Protein AF-A0A960KV94-F1 (afdb_monomer_lite)

Structure (mmCIF, N/CA/C/O backbone):
data_AF-A0A960KV94-F1
#
_entry.id   AF-A0A960KV94-F1
#
loop_
_atom_site.group_PDB
_atom_site.id
_atom_site.type_symbol
_atom_site.label_atom_id
_atom_site.label_alt_id
_atom_site.label_comp_id
_atom_site.label_asym_id
_atom_site.label_entity_id
_atom_site.label_seq_id
_atom_site.pdbx_PDB_ins_code
_atom_site.Cartn_x
_atom_site.Cartn_y
_atom_site.Cartn_z
_atom_site.occupancy
_atom_site.B_iso_or_equiv
_atom_site.auth_seq_id
_atom_site.auth_comp_id
_atom_site.auth_asym_id
_atom_site.auth_atom_id
_atom_site.pdbx_PDB_model_num
ATOM 1 N N . MET A 1 1 ? 15.532 8.048 -39.748 1.00 57.78 1 MET A N 1
ATOM 2 C CA . MET A 1 1 ? 15.609 8.277 -38.285 1.00 57.78 1 MET A CA 1
ATOM 3 C C . MET A 1 1 ? 14.369 9.045 -37.878 1.00 57.78 1 MET A C 1
ATOM 5 O O . MET A 1 1 ? 14.162 10.121 -38.428 1.00 57.78 1 MET A O 1
ATOM 9 N N . SER A 1 2 ? 13.550 8.493 -36.986 1.00 76.38 2 SER A N 1
ATOM 10 C CA . SER A 1 2 ? 12.414 9.210 -36.395 1.00 76.38 2 SER A CA 1
ATOM 11 C C . SER A 1 2 ? 12.902 10.485 -35.686 1.00 76.38 2 SER A C 1
ATOM 13 O O . SER A 1 2 ? 14.049 10.561 -35.227 1.00 76.38 2 SER A O 1
ATOM 15 N N . ASN A 1 3 ? 12.046 11.507 -35.610 1.00 88.44 3 ASN A N 1
ATOM 16 C CA . ASN A 1 3 ? 12.365 12.744 -34.888 1.00 88.44 3 ASN A CA 1
ATOM 17 C C . ASN A 1 3 ? 12.653 12.450 -33.398 1.00 88.44 3 ASN A C 1
ATOM 19 O O . ASN A 1 3 ? 13.620 12.953 -32.825 1.00 88.44 3 ASN A O 1
ATOM 23 N N . TRP A 1 4 ? 11.900 11.509 -32.823 1.00 89.25 4 TRP A N 1
ATOM 24 C CA . TRP A 1 4 ? 12.032 11.044 -31.442 1.00 89.25 4 TRP A CA 1
ATOM 25 C C . TRP A 1 4 ? 13.398 10.428 -31.129 1.00 89.25 4 TRP A C 1
ATOM 27 O O . TRP A 1 4 ? 13.994 10.775 -30.115 1.00 89.25 4 TRP A O 1
ATOM 37 N N . ALA A 1 5 ? 13.972 9.604 -32.013 1.00 89.31 5 ALA A N 1
ATOM 38 C CA . ALA A 1 5 ? 15.299 9.023 -31.788 1.00 89.31 5 ALA A CA 1
ATOM 39 C C . ALA A 1 5 ? 16.419 10.080 -31.730 1.00 89.31 5 ALA A C 1
ATOM 41 O O . ALA A 1 5 ? 17.389 9.925 -30.983 1.00 89.31 5 ALA A O 1
ATOM 42 N N . LYS A 1 6 ? 16.308 11.162 -32.516 1.00 91.19 6 LYS A N 1
ATOM 43 C CA . LYS A 1 6 ? 17.269 12.278 -32.472 1.00 91.19 6 LYS A CA 1
ATOM 44 C C . LYS A 1 6 ? 17.128 13.062 -31.168 1.00 91.19 6 LYS A C 1
ATOM 46 O O . LYS A 1 6 ? 18.133 13.312 -30.504 1.00 91.19 6 LYS A O 1
ATOM 51 N N . GLN A 1 7 ? 15.893 13.381 -30.781 1.00 93.38 7 GLN A N 1
ATOM 52 C CA . GLN A 1 7 ? 15.599 14.063 -29.519 1.00 93.38 7 GLN A CA 1
ATOM 53 C C . GLN A 1 7 ? 16.032 13.234 -28.301 1.00 93.38 7 GLN A C 1
ATOM 55 O O . GLN A 1 7 ? 16.640 13.777 -27.382 1.00 93.38 7 GLN A O 1
ATOM 60 N N . ALA A 1 8 ? 15.837 11.912 -28.329 1.00 93.31 8 ALA A N 1
ATOM 61 C CA . ALA A 1 8 ? 16.272 11.002 -27.272 1.00 93.31 8 ALA A CA 1
ATOM 62 C C . ALA A 1 8 ? 17.795 11.018 -27.074 1.00 93.31 8 ALA A C 1
ATOM 64 O O . ALA A 1 8 ? 18.280 11.098 -25.946 1.00 93.31 8 ALA A O 1
ATOM 65 N N . LYS A 1 9 ? 18.566 10.980 -28.170 1.00 93.12 9 LYS A N 1
ATOM 66 C CA . LYS A 1 9 ? 20.035 11.060 -28.116 1.00 93.12 9 LYS A CA 1
ATOM 67 C C . LYS A 1 9 ? 20.520 12.412 -27.600 1.00 93.12 9 LYS A C 1
ATOM 69 O O . LYS A 1 9 ? 21.465 12.450 -26.814 1.00 93.12 9 LYS A O 1
ATOM 74 N N . LEU A 1 10 ? 19.872 13.499 -28.017 1.00 94.50 10 LEU A N 1
ATOM 75 C CA . LEU A 1 10 ? 20.201 14.838 -27.540 1.00 94.50 10 LEU A CA 1
ATOM 76 C C . LEU A 1 10 ? 19.950 14.955 -26.030 1.00 94.50 10 LEU A C 1
ATOM 78 O O . LEU A 1 10 ? 20.874 15.291 -25.293 1.00 94.50 10 LEU A O 1
ATOM 82 N N . ALA A 1 11 ? 18.758 14.579 -25.558 1.00 93.56 11 ALA A N 1
ATOM 83 C CA . ALA A 1 11 ? 18.416 14.582 -24.134 1.00 93.56 11 ALA A CA 1
ATOM 84 C C . ALA A 1 11 ? 19.383 13.712 -23.312 1.00 93.56 11 ALA A C 1
ATOM 86 O O . ALA A 1 11 ? 19.871 14.122 -22.260 1.00 93.56 11 ALA A O 1
ATOM 87 N N . TRP A 1 12 ? 19.761 12.546 -23.843 1.00 92.50 12 TRP A N 1
ATOM 88 C CA . TRP A 1 12 ? 20.751 11.673 -23.218 1.00 92.50 12 TRP A CA 1
ATOM 89 C C . TRP A 1 12 ? 22.130 12.330 -23.087 1.00 92.50 12 TRP A C 1
ATOM 91 O O . TRP A 1 12 ? 22.773 12.210 -22.045 1.00 92.50 12 TRP A O 1
ATOM 101 N N . SER A 1 13 ? 22.591 13.037 -24.124 1.00 93.69 13 SER A N 1
ATOM 102 C CA . SER A 1 13 ? 23.863 13.774 -24.083 1.00 93.69 13 SER A CA 1
ATOM 103 C C . SER A 1 13 ? 23.845 14.927 -23.075 1.00 93.69 13 SER A C 1
ATOM 105 O O . SER A 1 13 ? 24.867 15.228 -22.464 1.00 93.69 13 SER A O 1
ATOM 107 N N . GLN A 1 14 ? 22.667 15.503 -22.831 1.00 95.06 14 GLN A N 1
ATOM 108 C CA . GLN A 1 14 ? 22.432 16.558 -21.844 1.00 95.06 14 GLN A CA 1
ATOM 109 C C . GLN A 1 14 ? 22.249 16.019 -20.415 1.00 95.06 14 GLN A C 1
ATOM 111 O O . GLN A 1 14 ? 21.992 16.796 -19.502 1.00 95.06 14 GLN A O 1
ATOM 116 N N . ARG A 1 15 ? 22.387 14.699 -20.205 1.00 91.69 15 ARG A N 1
ATOM 117 C CA . ARG A 1 15 ? 22.114 13.997 -18.935 1.00 91.69 15 ARG A CA 1
ATOM 118 C C . ARG A 1 15 ? 20.659 14.088 -18.457 1.00 91.69 15 ARG A C 1
ATOM 120 O O . ARG A 1 15 ? 20.366 13.690 -17.332 1.00 91.69 15 ARG A O 1
ATOM 127 N N . ASP A 1 16 ? 19.738 14.521 -19.315 1.00 95.25 16 ASP A N 1
ATOM 128 C CA . ASP A 1 16 ? 18.298 14.464 -19.061 1.00 95.25 16 ASP A CA 1
ATOM 129 C C . ASP A 1 16 ? 17.780 13.064 -19.416 1.00 95.25 16 ASP A C 1
ATOM 131 O O . ASP A 1 16 ? 17.158 12.814 -20.455 1.00 95.25 16 ASP A O 1
ATOM 135 N N . TYR A 1 17 ? 18.118 12.100 -18.557 1.00 94.69 17 TYR A N 1
ATOM 136 C CA . TYR A 1 17 ? 17.774 10.695 -18.770 1.00 94.69 17 TYR A CA 1
ATOM 137 C C . TYR A 1 17 ? 16.266 10.441 -18.694 1.00 94.69 17 TYR A C 1
ATOM 139 O O . TYR A 1 17 ? 15.776 9.505 -19.324 1.00 94.69 17 TYR A O 1
ATOM 147 N N . LEU A 1 18 ? 15.523 11.286 -17.973 1.00 94.50 18 LEU A N 1
ATOM 148 C CA . LEU A 1 18 ? 14.073 11.178 -17.866 1.00 94.50 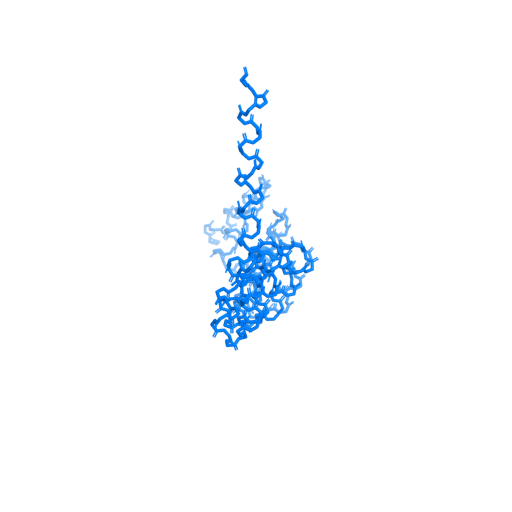18 LEU A CA 1
ATOM 149 C C . LEU A 1 18 ? 13.414 11.424 -19.223 1.00 94.50 18 LEU A C 1
ATOM 151 O O . LEU A 1 18 ? 12.712 10.549 -19.735 1.00 94.50 18 LEU A O 1
ATOM 155 N N . ARG A 1 19 ? 13.703 12.579 -19.839 1.00 94.75 19 ARG A N 1
ATOM 156 C CA . ARG A 1 19 ? 13.168 12.912 -21.164 1.00 94.75 19 ARG A CA 1
ATOM 157 C C . ARG A 1 19 ? 13.718 11.991 -22.241 1.00 94.75 19 ARG A C 1
ATOM 159 O O . ARG A 1 19 ? 12.980 11.600 -23.141 1.00 94.75 19 ARG A O 1
ATOM 166 N N . ALA A 1 20 ? 14.987 11.590 -22.137 1.00 94.62 20 ALA A N 1
ATOM 167 C CA . ALA A 1 20 ? 15.549 10.593 -23.043 1.00 94.62 20 ALA A CA 1
ATOM 168 C C . ALA A 1 20 ? 14.745 9.283 -22.999 1.00 94.62 20 ALA A C 1
ATOM 170 O O . ALA A 1 20 ? 14.444 8.721 -24.049 1.00 94.62 20 ALA A O 1
ATOM 171 N N . GLY A 1 21 ? 14.359 8.822 -21.804 1.00 94.94 21 GLY A N 1
ATOM 172 C CA . GLY A 1 21 ? 13.512 7.645 -21.627 1.00 94.94 21 GLY A CA 1
ATOM 173 C C . GLY A 1 21 ? 12.135 7.797 -22.264 1.00 94.94 21 GLY A C 1
ATOM 174 O O . GLY A 1 21 ? 11.706 6.896 -22.984 1.00 94.94 21 GLY A O 1
ATOM 175 N N . ASP A 1 22 ? 11.492 8.952 -22.083 1.00 95.06 22 ASP A N 1
ATOM 176 C CA . ASP A 1 22 ? 10.184 9.250 -22.679 1.00 95.06 22 ASP A CA 1
ATOM 177 C C . ASP A 1 22 ? 10.253 9.247 -24.218 1.00 95.06 22 ASP A C 1
ATOM 179 O O . ASP A 1 22 ? 9.444 8.586 -24.873 1.00 95.06 22 ASP A O 1
ATOM 183 N N . PHE A 1 23 ? 11.273 9.877 -24.812 1.00 95.38 23 PHE A N 1
ATOM 184 C CA . PHE A 1 23 ? 11.476 9.857 -26.264 1.00 95.38 23 PHE A CA 1
ATOM 185 C C . PHE A 1 23 ? 11.824 8.464 -26.797 1.00 95.38 23 PHE A C 1
ATOM 187 O O . PHE A 1 23 ? 11.305 8.069 -27.839 1.00 95.38 23 PHE A O 1
ATOM 194 N N . TYR A 1 24 ? 12.653 7.685 -26.091 1.00 94.69 24 TYR A N 1
ATOM 195 C CA . TYR A 1 24 ? 12.927 6.296 -26.476 1.00 94.69 24 TYR A CA 1
ATOM 196 C C . TYR A 1 24 ? 11.683 5.411 -26.373 1.00 94.69 24 TYR A C 1
ATOM 198 O O . TYR A 1 24 ? 11.521 4.507 -27.192 1.00 94.69 24 TYR A O 1
ATOM 206 N N . LYS A 1 25 ? 10.792 5.666 -25.406 1.00 93.94 25 LYS A N 1
ATOM 207 C CA . LYS A 1 25 ? 9.506 4.971 -25.302 1.00 93.94 25 LYS A CA 1
ATOM 208 C C . LYS A 1 25 ? 8.610 5.312 -26.496 1.00 93.94 25 LYS A C 1
ATOM 210 O O . LYS A 1 25 ? 8.062 4.397 -27.101 1.00 93.94 25 LYS A O 1
ATOM 215 N N . MET A 1 26 ? 8.502 6.592 -26.861 1.00 92.00 26 MET A N 1
ATOM 216 C CA . MET A 1 26 ? 7.733 7.045 -28.033 1.00 92.00 26 MET A CA 1
ATOM 217 C C . MET A 1 26 ? 8.288 6.499 -29.354 1.00 92.00 26 MET A C 1
ATOM 219 O O . MET A 1 26 ? 7.529 6.199 -30.267 1.00 92.00 26 MET A O 1
ATOM 223 N N . ASP A 1 27 ? 9.607 6.330 -29.442 1.00 92.56 27 ASP A N 1
ATOM 224 C CA . ASP A 1 27 ? 10.281 5.705 -30.583 1.00 92.56 27 ASP A CA 1
ATOM 225 C C . ASP A 1 27 ? 10.064 4.178 -30.662 1.00 92.56 27 ASP A C 1
ATOM 227 O O . ASP A 1 27 ? 10.471 3.540 -31.629 1.00 92.56 27 ASP A O 1
ATOM 231 N N . GLY A 1 28 ? 9.464 3.559 -29.636 1.00 90.88 28 GLY A N 1
ATOM 232 C CA . GLY A 1 28 ? 9.319 2.103 -29.520 1.00 90.88 28 GLY A CA 1
ATOM 233 C C . GLY A 1 28 ? 10.608 1.382 -29.107 1.00 90.88 28 GLY A C 1
ATOM 234 O O . GLY A 1 28 ? 10.646 0.154 -29.012 1.00 90.88 28 GLY A O 1
ATOM 235 N N . ASN A 1 29 ? 11.681 2.119 -28.805 1.00 93.06 29 ASN A N 1
ATOM 236 C CA . ASN A 1 29 ? 12.947 1.555 -28.352 1.00 93.06 29 ASN A CA 1
ATOM 237 C C . ASN A 1 29 ? 12.943 1.311 -26.836 1.00 93.06 29 ASN A C 1
ATOM 239 O O . ASN A 1 29 ? 13.689 1.920 -26.063 1.00 93.06 29 ASN A O 1
ATOM 243 N N . PHE A 1 30 ? 12.108 0.364 -26.408 1.00 93.44 30 PHE A N 1
ATOM 244 C CA . PHE A 1 30 ? 11.885 0.038 -24.998 1.00 93.44 30 PHE A CA 1
ATOM 245 C C . PHE A 1 30 ? 13.165 -0.329 -24.237 1.00 93.44 30 PHE A C 1
ATOM 247 O O . PHE A 1 30 ? 13.304 0.007 -23.064 1.00 93.44 30 PHE A O 1
ATOM 254 N N . ARG A 1 31 ? 14.141 -0.967 -24.900 1.00 93.56 31 ARG A N 1
ATOM 255 C CA . ARG A 1 31 ? 15.426 -1.323 -24.275 1.00 93.56 31 ARG A CA 1
ATOM 256 C C . ARG A 1 31 ? 16.221 -0.083 -23.864 1.00 93.56 31 ARG A C 1
ATOM 258 O O . ARG A 1 31 ? 16.787 -0.056 -22.774 1.00 93.56 31 ARG A O 1
ATOM 265 N N . LEU A 1 32 ? 16.293 0.924 -24.738 1.00 93.50 32 LEU A N 1
ATOM 266 C CA . LEU A 1 32 ? 16.975 2.180 -24.421 1.00 93.50 32 LEU A CA 1
ATOM 267 C C . LEU A 1 32 ? 16.168 3.020 -23.430 1.00 93.50 32 LEU A C 1
ATOM 269 O O . LEU A 1 32 ? 16.769 3.634 -22.553 1.00 93.50 32 LEU A O 1
ATOM 273 N N . ALA A 1 33 ? 14.836 2.981 -23.514 1.00 94.88 33 ALA A N 1
ATOM 274 C CA . ALA A 1 33 ? 13.959 3.658 -22.564 1.00 94.88 33 ALA A CA 1
ATOM 275 C C . ALA A 1 33 ? 14.144 3.136 -21.131 1.00 94.88 33 ALA A C 1
ATOM 277 O O . ALA A 1 33 ? 14.357 3.931 -20.221 1.00 94.88 33 ALA A O 1
ATOM 278 N N . ILE A 1 34 ? 14.171 1.810 -20.935 1.00 94.19 34 ILE A N 1
ATOM 279 C CA . ILE A 1 34 ? 14.450 1.195 -19.626 1.00 94.19 34 ILE A CA 1
ATOM 280 C C . ILE A 1 34 ? 15.803 1.667 -19.090 1.00 94.19 34 ILE A C 1
ATOM 282 O O . ILE A 1 34 ? 15.873 2.165 -17.974 1.00 94.19 34 ILE A O 1
ATOM 286 N N . LYS A 1 35 ? 16.863 1.602 -19.908 1.00 93.94 35 LYS A N 1
ATOM 287 C CA . LYS A 1 35 ? 18.209 2.039 -19.500 1.00 93.94 35 LYS A CA 1
ATOM 288 C C . LYS A 1 35 ? 18.255 3.524 -19.119 1.00 93.94 35 LYS A C 1
ATOM 290 O O . LYS A 1 35 ? 19.042 3.926 -18.264 1.00 93.94 35 LYS A O 1
ATOM 295 N N . ALA A 1 36 ? 17.450 4.351 -19.784 1.00 94.62 36 ALA A N 1
ATOM 296 C CA . ALA A 1 36 ? 17.319 5.766 -19.466 1.00 94.62 36 ALA A CA 1
ATOM 297 C C . ALA A 1 36 ? 16.594 5.971 -18.130 1.00 94.62 36 ALA A C 1
ATOM 299 O O . ALA A 1 36 ? 17.084 6.712 -17.284 1.00 94.62 36 ALA A O 1
ATOM 300 N N . TYR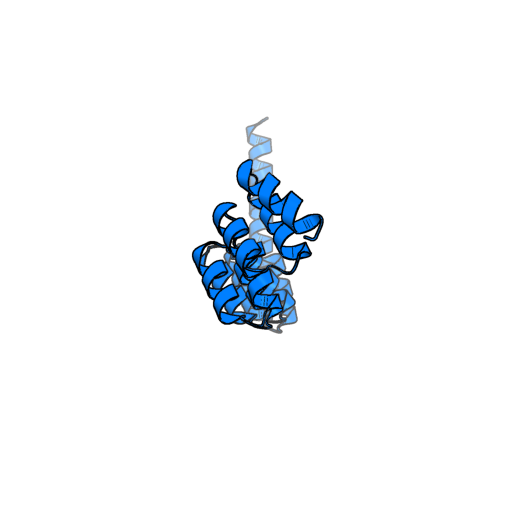 A 1 37 ? 15.489 5.262 -17.896 1.00 95.19 37 TYR A N 1
ATOM 301 C CA . TYR A 1 37 ? 14.757 5.335 -16.633 1.00 95.19 37 TYR A CA 1
ATOM 302 C C . TYR A 1 37 ? 15.542 4.775 -15.444 1.00 95.19 37 TYR A C 1
ATOM 304 O O . TYR A 1 37 ? 15.487 5.368 -14.372 1.00 95.19 37 TYR A O 1
ATOM 312 N N . GLU A 1 38 ? 16.334 3.718 -15.630 1.00 91.81 38 GLU A N 1
ATOM 313 C CA . GLU A 1 38 ? 17.278 3.224 -14.615 1.00 91.81 38 GLU A CA 1
ATOM 314 C C . GLU A 1 38 ? 18.292 4.316 -14.239 1.00 91.81 38 GLU A C 1
ATOM 316 O O . GLU A 1 38 ? 18.513 4.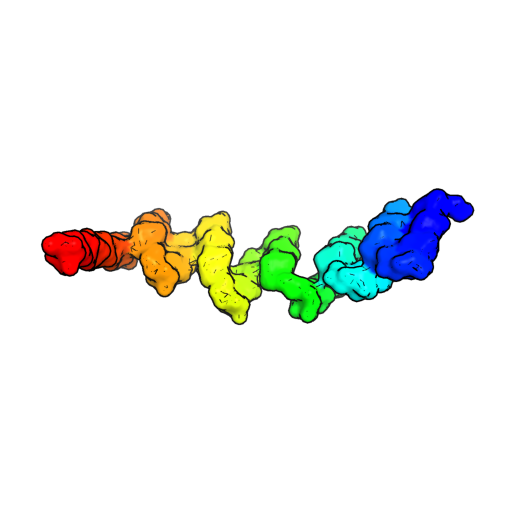592 -13.064 1.00 91.81 38 GLU A O 1
ATOM 321 N N . ARG A 1 39 ? 18.856 5.023 -15.229 1.00 93.06 39 ARG A N 1
ATOM 322 C CA . ARG A 1 39 ? 19.765 6.156 -14.972 1.00 93.06 39 ARG A CA 1
ATOM 323 C C . ARG A 1 39 ? 19.089 7.374 -14.355 1.00 93.06 39 ARG A C 1
ATOM 325 O O . ARG A 1 39 ? 19.757 8.149 -13.680 1.00 93.06 39 ARG A O 1
ATOM 332 N N . ALA A 1 40 ? 17.797 7.549 -14.602 1.00 93.44 40 ALA A N 1
ATOM 333 C CA . ALA A 1 40 ? 16.989 8.604 -14.007 1.00 93.44 40 ALA A CA 1
ATOM 334 C C . ALA A 1 40 ? 16.469 8.245 -12.601 1.00 93.44 40 ALA A C 1
ATOM 336 O O . ALA A 1 40 ? 15.741 9.048 -12.019 1.00 93.44 40 ALA A O 1
ATOM 337 N N . ASN A 1 41 ? 16.796 7.055 -12.076 1.00 91.88 41 ASN A N 1
ATOM 338 C CA . ASN A 1 41 ? 16.244 6.513 -10.834 1.00 91.88 41 ASN A CA 1
ATOM 339 C C . ASN A 1 41 ? 14.700 6.500 -10.833 1.00 91.88 41 ASN A C 1
ATOM 341 O O . ASN A 1 41 ? 14.051 6.936 -9.886 1.00 91.88 41 ASN A O 1
ATOM 345 N N . GLN A 1 42 ? 14.106 6.056 -11.946 1.00 94.44 42 GLN A N 1
ATOM 346 C CA . GLN A 1 42 ? 12.655 5.976 -12.159 1.00 94.44 42 GLN A CA 1
ATOM 347 C C . GLN A 1 42 ? 12.191 4.517 -12.311 1.00 94.44 42 GLN A C 1
ATOM 349 O O . GLN A 1 42 ? 11.784 4.101 -13.406 1.00 94.44 42 GLN A O 1
ATOM 354 N N . PRO A 1 43 ? 12.214 3.722 -11.227 1.00 93.00 43 PRO A N 1
ATOM 355 C CA . PRO A 1 43 ? 11.905 2.293 -11.277 1.00 93.00 43 PRO A CA 1
ATOM 356 C C . PRO A 1 43 ? 10.467 2.020 -11.725 1.00 93.00 43 PRO A C 1
ATOM 358 O O . PRO A 1 43 ? 10.232 1.077 -12.474 1.00 93.00 43 PRO A O 1
ATOM 361 N N . VAL A 1 44 ? 9.510 2.887 -11.372 1.00 94.69 44 VAL A N 1
ATOM 362 C CA . VAL A 1 44 ? 8.100 2.763 -11.784 1.00 94.69 44 VAL A CA 1
ATOM 363 C C . VAL A 1 44 ? 7.939 2.868 -13.299 1.00 94.69 44 VAL A C 1
ATOM 365 O O . VAL A 1 44 ? 7.214 2.083 -13.908 1.00 94.69 44 VAL A O 1
ATOM 368 N N . ARG A 1 45 ? 8.638 3.813 -13.941 1.00 94.62 45 ARG A N 1
ATOM 369 C CA . ARG A 1 45 ? 8.572 3.978 -15.402 1.00 94.62 45 ARG A CA 1
ATOM 370 C C . ARG A 1 45 ? 9.235 2.808 -16.126 1.00 94.62 45 ARG A C 1
ATOM 372 O O . ARG A 1 45 ? 8.693 2.328 -17.120 1.00 94.62 45 ARG A O 1
ATOM 379 N N . ALA A 1 46 ? 10.365 2.321 -15.610 1.00 94.19 46 ALA A N 1
ATOM 380 C CA . ALA A 1 46 ? 11.022 1.126 -16.133 1.00 94.19 46 ALA A CA 1
ATOM 381 C C . ALA A 1 46 ? 10.130 -0.120 -15.990 1.00 94.19 46 ALA A C 1
ATOM 383 O O . ALA A 1 46 ? 9.954 -0.866 -16.953 1.00 94.19 46 ALA A O 1
ATOM 384 N N . ALA A 1 47 ? 9.515 -0.312 -14.820 1.00 95.00 47 ALA A N 1
ATOM 385 C CA . ALA A 1 47 ? 8.609 -1.420 -14.539 1.00 95.00 47 ALA A CA 1
ATOM 386 C C . ALA A 1 47 ? 7.374 -1.408 -15.447 1.00 95.00 47 ALA A C 1
ATOM 388 O O . ALA A 1 47 ? 7.055 -2.448 -16.014 1.00 95.00 47 ALA A O 1
ATOM 389 N N . ARG A 1 48 ? 6.769 -0.237 -15.698 1.00 93.50 48 ARG A N 1
ATOM 390 C CA . ARG A 1 48 ? 5.658 -0.100 -16.656 1.00 93.50 48 ARG A CA 1
ATOM 391 C C . ARG A 1 48 ? 6.025 -0.559 -18.062 1.00 93.50 48 ARG A C 1
ATOM 393 O O . ARG A 1 48 ? 5.235 -1.234 -18.701 1.00 93.50 48 ARG A O 1
ATOM 400 N N . ILE A 1 49 ? 7.239 -0.265 -18.535 1.00 94.75 49 ILE A N 1
ATOM 401 C CA . ILE A 1 49 ? 7.688 -0.798 -19.831 1.00 94.75 49 ILE A CA 1
ATOM 402 C C . ILE A 1 49 ? 7.797 -2.328 -19.784 1.00 94.75 49 ILE A C 1
ATOM 404 O O . ILE A 1 49 ? 7.453 -3.001 -20.751 1.00 94.75 49 ILE A O 1
ATOM 408 N N . PHE A 1 50 ? 8.276 -2.910 -18.684 1.00 94.56 50 PHE A N 1
ATOM 409 C CA . PHE A 1 50 ? 8.295 -4.367 -18.550 1.00 94.56 50 PHE A CA 1
ATOM 410 C C . PHE A 1 50 ? 6.885 -4.973 -18.479 1.00 94.56 50 PHE A C 1
ATOM 412 O O . PHE A 1 50 ? 6.698 -6.046 -19.052 1.00 94.56 50 PHE A O 1
ATOM 419 N N . GLU A 1 51 ? 5.919 -4.302 -17.842 1.00 93.69 51 GLU A N 1
ATOM 420 C CA . GLU A 1 51 ? 4.490 -4.664 -17.868 1.00 93.69 51 GLU A CA 1
ATOM 421 C C . GLU A 1 51 ? 3.951 -4.636 -19.310 1.00 93.69 51 GLU A C 1
ATOM 423 O O . GLU A 1 51 ? 3.434 -5.652 -19.773 1.00 93.69 51 GLU A O 1
ATOM 428 N N . ASP A 1 52 ? 4.181 -3.543 -20.051 1.00 91.75 52 ASP A N 1
ATOM 429 C CA . ASP A 1 52 ? 3.760 -3.372 -21.455 1.00 91.75 52 ASP A CA 1
ATOM 430 C C . ASP A 1 52 ? 4.343 -4.472 -22.372 1.00 91.75 52 ASP A C 1
ATOM 432 O O . ASP A 1 52 ? 3.724 -4.893 -23.347 1.00 91.75 52 ASP A O 1
ATOM 436 N N . LEU A 1 53 ? 5.540 -4.976 -22.049 1.00 92.75 53 LEU A N 1
ATOM 437 C CA . LEU A 1 53 ? 6.209 -6.073 -22.762 1.00 92.75 53 LEU A CA 1
ATOM 438 C C . LEU A 1 53 ? 5.785 -7.479 -22.289 1.00 92.75 53 LEU A C 1
ATOM 440 O O . LEU A 1 53 ? 6.411 -8.464 -22.693 1.00 92.75 53 LEU A O 1
ATOM 444 N N . GLY A 1 54 ? 4.807 -7.594 -21.385 1.00 92.75 54 GLY A N 1
ATOM 445 C CA . GLY A 1 54 ? 4.351 -8.859 -20.792 1.00 92.75 54 GLY A CA 1
ATOM 446 C C . GLY A 1 54 ? 5.348 -9.501 -19.816 1.00 92.75 54 GLY A C 1
ATOM 447 O O . GLY A 1 54 ? 5.166 -10.631 -19.365 1.00 92.75 54 GLY A O 1
ATOM 448 N N . LYS A 1 55 ? 6.428 -8.801 -19.456 1.00 94.19 55 LYS A N 1
ATOM 449 C CA . LYS A 1 55 ? 7.497 -9.281 -18.564 1.00 94.19 55 LYS A CA 1
ATOM 450 C C . LYS A 1 55 ? 7.213 -8.895 -17.112 1.00 94.19 55 LYS A C 1
ATOM 452 O O . LYS A 1 55 ? 8.080 -8.343 -16.433 1.00 94.19 55 LYS A O 1
ATOM 457 N N . VAL A 1 56 ? 6.029 -9.256 -16.623 1.00 93.94 56 VAL A N 1
ATOM 458 C CA . VAL A 1 56 ? 5.515 -8.908 -15.283 1.00 93.94 56 VAL A CA 1
ATOM 459 C C . VAL A 1 56 ? 6.516 -9.240 -14.168 1.00 93.94 56 VAL A C 1
ATOM 461 O O . VAL A 1 56 ? 6.835 -8.385 -13.350 1.00 93.94 56 VAL A O 1
ATOM 464 N N . LYS A 1 57 ? 7.132 -10.432 -14.190 1.00 94.19 57 LYS A N 1
ATOM 465 C CA . LYS A 1 57 ? 8.133 -10.839 -13.180 1.00 94.19 57 LYS A CA 1
ATOM 466 C C . LYS A 1 57 ? 9.362 -9.921 -13.119 1.00 94.19 57 LYS A C 1
ATOM 468 O O . LYS A 1 57 ? 9.983 -9.781 -12.069 1.00 94.19 57 LYS A O 1
ATOM 473 N N . LYS A 1 58 ? 9.758 -9.316 -14.247 1.00 94.12 58 LYS A N 1
ATOM 474 C CA . LYS A 1 58 ? 10.877 -8.358 -14.275 1.00 94.12 58 LYS A CA 1
ATOM 475 C C . LYS A 1 58 ? 10.455 -7.000 -13.726 1.00 94.12 58 LYS A C 1
ATOM 477 O O . LYS A 1 58 ? 11.240 -6.400 -13.000 1.00 94.12 58 LYS A O 1
ATOM 482 N N . ALA A 1 59 ? 9.237 -6.559 -14.042 1.00 94.38 59 ALA A N 1
ATOM 483 C CA . ALA A 1 59 ? 8.657 -5.345 -13.476 1.00 94.38 59 ALA A CA 1
ATOM 484 C C . ALA A 1 59 ? 8.587 -5.433 -11.943 1.00 94.38 59 ALA A C 1
ATOM 486 O O . ALA A 1 59 ? 9.097 -4.552 -11.255 1.00 94.38 59 ALA A O 1
ATOM 487 N N . GLU A 1 60 ? 8.069 -6.551 -11.429 1.00 95.06 60 GLU A N 1
ATOM 488 C CA . GLU A 1 60 ? 7.982 -6.840 -9.994 1.00 95.06 60 GLU A CA 1
ATOM 489 C C . GLU A 1 60 ? 9.354 -6.767 -9.316 1.00 95.06 60 GLU A C 1
ATOM 491 O O . GLU A 1 60 ? 9.523 -6.059 -8.329 1.00 95.06 60 GLU A O 1
ATOM 496 N N . LYS A 1 61 ? 10.370 -7.433 -9.882 1.00 94.69 61 LYS A N 1
ATOM 497 C CA . LYS A 1 61 ? 11.726 -7.443 -9.315 1.00 94.69 61 LYS A CA 1
ATOM 498 C C . LYS A 1 61 ? 12.343 -6.044 -9.213 1.00 94.69 61 LYS A C 1
ATOM 500 O O . LYS A 1 61 ? 13.067 -5.773 -8.260 1.00 94.69 61 LYS A O 1
ATOM 505 N N . ILE A 1 62 ? 12.102 -5.181 -10.201 1.00 93.75 62 ILE A N 1
ATOM 506 C CA . ILE A 1 62 ? 12.626 -3.807 -10.201 1.00 93.75 62 ILE A CA 1
ATOM 507 C C . ILE A 1 62 ? 11.914 -2.976 -9.137 1.00 93.75 62 ILE A C 1
ATOM 509 O O . ILE A 1 62 ? 12.576 -2.314 -8.341 1.00 93.75 62 ILE A O 1
ATOM 513 N N . LEU A 1 63 ? 10.584 -3.059 -9.079 1.00 94.62 63 LEU A N 1
ATOM 514 C CA . LEU A 1 63 ? 9.793 -2.337 -8.085 1.00 94.62 63 LEU A CA 1
ATOM 515 C C . LEU A 1 63 ? 10.123 -2.774 -6.660 1.00 94.62 63 LEU A C 1
ATOM 517 O O . LEU A 1 63 ? 10.326 -1.917 -5.816 1.00 94.62 63 LEU A O 1
ATOM 521 N N . LEU A 1 64 ? 10.255 -4.074 -6.394 1.00 93.94 64 LEU A N 1
ATOM 522 C CA . LEU A 1 64 ? 10.602 -4.569 -5.057 1.00 93.94 64 LEU A CA 1
ATOM 523 C C . LEU A 1 64 ? 11.987 -4.120 -4.580 1.00 93.94 64 LEU A C 1
ATOM 525 O O . LEU A 1 64 ? 12.232 -4.070 -3.379 1.00 93.94 64 LEU A O 1
ATOM 529 N N . LYS A 1 65 ? 12.906 -3.834 -5.508 1.00 92.69 65 LYS A N 1
ATOM 530 C CA . LYS A 1 65 ? 14.274 -3.430 -5.177 1.00 92.69 65 LYS A CA 1
ATOM 531 C C . LYS A 1 65 ? 14.406 -1.917 -4.993 1.00 92.69 65 LYS A C 1
ATOM 533 O O . LYS A 1 65 ? 15.175 -1.483 -4.145 1.00 92.69 65 LYS A O 1
ATOM 538 N N . GLU A 1 66 ? 13.732 -1.134 -5.832 1.00 91.69 66 GLU A N 1
ATOM 539 C CA . GLU A 1 66 ? 13.998 0.308 -5.966 1.00 91.69 66 GLU A CA 1
ATOM 540 C C . GLU A 1 66 ? 12.734 1.178 -5.853 1.00 91.69 66 GLU A C 1
ATOM 542 O O . GLU A 1 66 ? 12.837 2.396 -5.739 1.00 91.69 66 GLU A O 1
ATOM 547 N N . GLY A 1 67 ? 11.542 0.579 -5.896 1.00 91.12 67 GLY A N 1
ATOM 548 C CA . GLY A 1 67 ? 10.263 1.277 -5.783 1.00 91.12 67 GLY A CA 1
ATOM 549 C C . GLY A 1 67 ? 9.879 1.599 -4.341 1.00 91.12 67 GLY A C 1
ATOM 550 O O . GLY A 1 67 ? 10.384 1.009 -3.386 1.00 91.12 67 GLY A O 1
ATOM 551 N N . THR A 1 68 ? 8.948 2.537 -4.180 1.00 94.50 68 THR A N 1
ATOM 552 C CA . THR A 1 68 ? 8.376 2.835 -2.863 1.00 94.50 68 THR A CA 1
ATOM 553 C C . THR A 1 68 ? 7.344 1.769 -2.469 1.00 94.50 68 THR A C 1
ATOM 555 O O . THR A 1 68 ? 6.774 1.118 -3.351 1.00 94.50 68 THR A O 1
ATOM 558 N N . PRO A 1 69 ? 7.023 1.604 -1.171 1.00 94.50 69 PRO A N 1
ATOM 559 C CA . PRO A 1 69 ? 5.979 0.672 -0.735 1.00 94.50 69 PRO A CA 1
ATOM 560 C C . PRO A 1 69 ? 4.637 0.901 -1.443 1.00 94.50 69 PRO A C 1
ATOM 562 O O . PRO A 1 69 ? 3.961 -0.054 -1.814 1.00 94.50 69 PRO A O 1
ATOM 565 N N . HIS A 1 70 ? 4.296 2.164 -1.713 1.00 94.88 70 HIS A N 1
ATOM 566 C CA . HIS A 1 70 ? 3.094 2.544 -2.452 1.00 94.88 70 HIS A CA 1
ATOM 567 C C . HIS A 1 70 ? 3.123 2.053 -3.902 1.00 94.88 70 HIS A C 1
ATOM 569 O O . HIS A 1 70 ? 2.140 1.486 -4.378 1.00 94.88 70 HIS A O 1
ATOM 575 N N . ASP A 1 71 ? 4.249 2.225 -4.599 1.00 94.69 71 ASP A N 1
ATOM 576 C CA . ASP A 1 71 ? 4.394 1.775 -5.987 1.00 94.69 71 ASP A CA 1
ATOM 577 C C . ASP A 1 71 ? 4.306 0.251 -6.099 1.00 94.69 71 ASP A C 1
ATOM 579 O O . ASP A 1 71 ? 3.662 -0.282 -7.008 1.00 94.69 71 ASP A O 1
ATOM 583 N N . ILE A 1 72 ? 4.947 -0.449 -5.160 1.00 95.81 72 ILE A N 1
ATOM 584 C CA . ILE A 1 72 ? 4.950 -1.908 -5.079 1.00 95.81 72 ILE A CA 1
ATOM 585 C C . ILE A 1 72 ? 3.534 -2.421 -4.790 1.00 95.81 72 ILE A C 1
ATOM 587 O O . ILE A 1 72 ? 3.035 -3.293 -5.503 1.00 95.81 72 ILE A O 1
ATOM 591 N N . ALA A 1 73 ? 2.860 -1.866 -3.782 1.00 95.94 73 ALA A N 1
ATOM 592 C CA . ALA A 1 73 ? 1.496 -2.255 -3.447 1.00 95.94 73 ALA A CA 1
ATOM 593 C C . ALA A 1 73 ? 0.542 -1.985 -4.618 1.00 95.94 73 ALA A C 1
ATOM 595 O O . ALA A 1 73 ? -0.215 -2.869 -5.011 1.00 95.94 73 ALA A O 1
ATOM 596 N N . GLN A 1 74 ? 0.636 -0.818 -5.265 1.00 94.69 74 GLN A N 1
ATOM 597 C CA . GLN A 1 74 ? -0.173 -0.506 -6.443 1.00 94.69 74 GLN A CA 1
ATOM 598 C C . GLN A 1 74 ? 0.090 -1.485 -7.597 1.00 94.69 74 GLN A C 1
ATOM 600 O O . GLN A 1 74 ? -0.843 -1.857 -8.310 1.00 94.69 74 GLN A O 1
ATOM 605 N N . PHE A 1 75 ? 1.338 -1.917 -7.793 1.00 95.75 75 PHE A N 1
ATOM 606 C CA . PHE A 1 75 ? 1.667 -2.950 -8.773 1.00 95.75 75 PHE A CA 1
ATOM 607 C C . PHE A 1 75 ? 0.968 -4.275 -8.459 1.00 95.75 75 PHE A C 1
ATOM 609 O O . PHE A 1 75 ? 0.356 -4.855 -9.355 1.00 95.75 75 PHE A O 1
ATOM 616 N N . PHE A 1 76 ? 0.984 -4.724 -7.203 1.00 95.94 76 PHE A N 1
ATOM 617 C CA . PHE A 1 76 ? 0.272 -5.936 -6.798 1.00 95.94 76 PHE A CA 1
ATOM 618 C C . PHE A 1 76 ? -1.246 -5.810 -6.970 1.00 95.94 76 PHE A C 1
ATOM 620 O O . PHE A 1 76 ? -1.873 -6.728 -7.500 1.00 95.94 76 PHE A O 1
ATOM 627 N N . LEU A 1 77 ? -1.829 -4.655 -6.638 1.00 94.75 77 LEU A N 1
ATOM 628 C CA . LEU A 1 77 ? -3.258 -4.391 -6.836 1.00 94.75 77 LEU A CA 1
ATOM 629 C C . LEU A 1 77 ? -3.673 -4.451 -8.306 1.00 94.75 77 LEU A C 1
ATOM 631 O O . LEU A 1 77 ? -4.677 -5.081 -8.627 1.00 94.75 77 LEU A O 1
ATOM 635 N N . ARG A 1 78 ? -2.878 -3.879 -9.222 1.00 93.31 78 ARG A N 1
ATOM 636 C CA . ARG A 1 78 ? -3.143 -3.985 -10.672 1.00 93.31 78 ARG A CA 1
ATOM 637 C C . ARG A 1 78 ? -3.131 -5.427 -11.183 1.00 93.31 78 ARG A C 1
ATOM 639 O O . ARG A 1 78 ? -3.734 -5.705 -12.213 1.00 93.31 78 ARG A O 1
ATOM 646 N N . HIS A 1 79 ? -2.455 -6.326 -10.473 1.00 93.69 79 HIS A N 1
ATOM 647 C CA . HIS A 1 79 ? -2.362 -7.744 -10.808 1.00 93.69 79 HIS A CA 1
ATOM 648 C C . HIS A 1 79 ? -3.269 -8.627 -9.937 1.00 93.69 79 HIS A C 1
ATOM 650 O O . HIS A 1 79 ? -3.060 -9.837 -9.893 1.00 93.69 79 HIS A O 1
ATOM 656 N N . ASN A 1 80 ? -4.267 -8.047 -9.254 1.00 93.38 80 ASN A N 1
ATOM 657 C CA . ASN A 1 80 ? -5.214 -8.748 -8.375 1.00 93.38 80 ASN A CA 1
ATOM 658 C C . ASN A 1 80 ? -4.551 -9.528 -7.220 1.00 93.38 80 ASN A C 1
ATOM 660 O O . ASN A 1 80 ? -5.112 -10.492 -6.703 1.00 93.38 80 ASN A O 1
ATOM 664 N N . ARG A 1 81 ? -3.348 -9.121 -6.801 1.00 94.69 81 ARG A N 1
ATOM 665 C CA . ARG A 1 81 ? -2.585 -9.718 -5.691 1.00 94.69 81 ARG A CA 1
ATOM 666 C C . ARG A 1 81 ? -2.773 -8.886 -4.421 1.00 94.69 81 ARG A C 1
ATOM 668 O O . ARG A 1 81 ? -1.825 -8.342 -3.865 1.00 94.69 81 ARG A O 1
ATOM 675 N N . GLU A 1 82 ? -4.021 -8.747 -3.977 1.00 94.12 82 GLU A N 1
ATOM 676 C CA . GLU A 1 82 ? -4.383 -7.856 -2.861 1.00 94.12 82 GLU A CA 1
ATOM 677 C C . GLU A 1 82 ? -3.695 -8.222 -1.544 1.00 94.12 82 GLU A C 1
ATOM 679 O O . GLU A 1 82 ? -3.239 -7.341 -0.819 1.00 94.12 82 GLU A O 1
ATOM 684 N N . THR A 1 83 ? -3.561 -9.517 -1.250 1.00 94.50 83 THR A N 1
ATOM 685 C CA . THR A 1 83 ? -2.893 -9.996 -0.030 1.00 94.50 83 THR A CA 1
ATOM 686 C C . THR A 1 83 ? -1.449 -9.517 0.053 1.00 94.50 83 THR A C 1
ATOM 688 O O . THR A 1 83 ? -0.995 -9.095 1.109 1.00 94.50 83 THR A O 1
ATOM 691 N N . GLU A 1 84 ? -0.744 -9.517 -1.075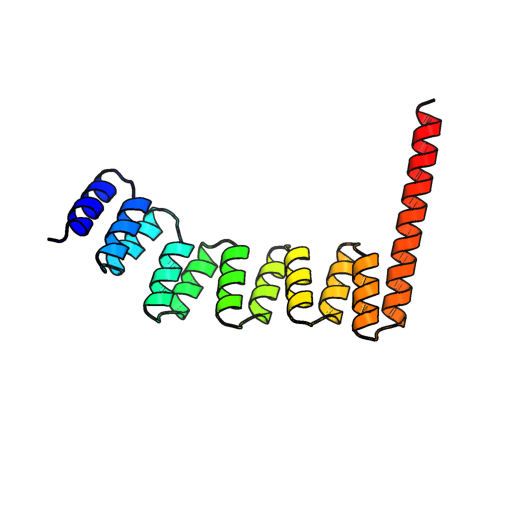 1.00 95.75 84 GLU A N 1
ATOM 692 C CA . GLU A 1 84 ? 0.653 -9.096 -1.135 1.00 95.75 84 GLU A CA 1
ATOM 693 C C . GLU A 1 84 ? 0.784 -7.579 -1.040 1.00 95.75 84 GLU A C 1
ATOM 695 O O . GLU A 1 84 ? 1.698 -7.083 -0.390 1.00 95.75 84 GLU A O 1
ATOM 700 N N . ALA A 1 85 ? -0.159 -6.828 -1.614 1.00 96.31 85 ALA A N 1
ATOM 701 C CA . ALA A 1 85 ? -0.215 -5.382 -1.432 1.00 96.31 85 ALA A CA 1
ATOM 702 C C . ALA A 1 85 ? -0.388 -5.000 0.051 1.00 96.31 85 ALA A C 1
ATOM 704 O O . ALA A 1 85 ? 0.324 -4.126 0.544 1.00 96.31 85 ALA A O 1
ATOM 705 N N . VAL A 1 86 ? -1.275 -5.694 0.776 1.00 96.56 86 VAL A N 1
ATOM 706 C CA . VAL A 1 86 ? -1.446 -5.515 2.229 1.00 96.56 86 VAL A CA 1
ATOM 707 C C . VAL A 1 86 ? -0.152 -5.844 2.975 1.00 96.56 86 VAL A C 1
ATOM 709 O O . VAL A 1 86 ? 0.285 -5.055 3.811 1.00 96.56 86 VAL A O 1
ATOM 712 N N . ASP A 1 87 ? 0.498 -6.964 2.653 1.00 96.38 87 ASP A N 1
ATOM 713 C CA . ASP A 1 87 ? 1.750 -7.369 3.303 1.00 96.38 87 ASP A CA 1
ATOM 714 C C . ASP A 1 87 ? 2.873 -6.345 3.099 1.00 96.38 87 ASP A C 1
ATOM 716 O O . ASP A 1 87 ? 3.658 -6.095 4.017 1.00 96.38 87 ASP A O 1
ATOM 720 N N . ILE A 1 88 ? 2.951 -5.728 1.916 1.00 97.31 88 ILE A N 1
ATOM 721 C CA . ILE A 1 88 ? 3.913 -4.657 1.642 1.00 97.31 88 ILE A CA 1
ATOM 722 C C . ILE A 1 88 ? 3.660 -3.457 2.545 1.00 97.31 88 ILE A C 1
ATOM 724 O O . ILE A 1 88 ? 4.610 -2.958 3.149 1.00 97.31 88 ILE A O 1
ATOM 728 N N . TYR A 1 89 ? 2.413 -3.013 2.683 1.00 97.06 89 TYR A N 1
ATOM 729 C CA . TYR A 1 89 ? 2.091 -1.902 3.573 1.00 97.06 89 TYR A CA 1
ATOM 730 C C . TYR A 1 89 ? 2.427 -2.228 5.034 1.00 97.06 89 TYR A C 1
ATOM 732 O O . TYR A 1 89 ? 3.154 -1.472 5.681 1.00 97.06 89 TYR A O 1
ATOM 740 N N . LEU A 1 90 ? 2.021 -3.404 5.522 1.00 96.12 90 LEU A N 1
ATOM 741 C CA . LEU A 1 90 ? 2.280 -3.828 6.900 1.00 96.12 90 LEU A CA 1
ATOM 742 C C . LEU A 1 90 ? 3.776 -3.928 7.222 1.00 96.12 90 LEU A C 1
ATOM 744 O O . LEU A 1 90 ? 4.222 -3.424 8.249 1.00 96.12 90 LEU A O 1
ATOM 748 N N . ARG A 1 91 ? 4.582 -4.529 6.337 1.00 95.88 91 ARG A N 1
ATOM 749 C CA . ARG A 1 91 ? 6.037 -4.666 6.549 1.00 95.88 91 ARG A CA 1
ATOM 750 C C . ARG A 1 91 ? 6.779 -3.333 6.563 1.00 95.88 91 ARG A C 1
ATOM 752 O O . ARG A 1 91 ? 7.883 -3.272 7.092 1.00 95.88 91 ARG A O 1
ATOM 759 N N . ASN A 1 92 ? 6.190 -2.291 5.981 1.00 95.75 92 ASN A N 1
ATOM 760 C CA . ASN A 1 92 ? 6.760 -0.947 5.944 1.00 95.75 92 ASN A CA 1
ATOM 761 C C . ASN A 1 92 ? 6.151 -0.012 7.005 1.00 95.75 92 ASN A C 1
ATOM 763 O O . ASN A 1 92 ? 6.414 1.186 6.967 1.00 95.75 92 ASN A O 1
ATOM 767 N N . GLY A 1 93 ? 5.349 -0.535 7.943 1.00 94.75 93 GLY A N 1
ATOM 768 C CA . GLY A 1 93 ? 4.718 0.258 9.007 1.00 94.75 93 GLY A CA 1
ATOM 769 C C . GLY A 1 93 ? 3.567 1.152 8.535 1.00 94.75 93 GLY A C 1
ATOM 770 O O . GLY A 1 93 ? 3.086 1.985 9.296 1.00 94.75 93 GLY A O 1
ATOM 771 N N . LEU A 1 94 ? 3.106 0.974 7.296 1.00 96.00 94 LEU A N 1
ATOM 772 C CA . LEU A 1 94 ? 1.991 1.703 6.687 1.00 96.00 94 LEU A CA 1
ATOM 773 C C . LEU A 1 94 ? 0.669 1.005 7.037 1.00 96.00 94 LEU A C 1
ATOM 775 O O . LEU A 1 94 ? -0.056 0.485 6.189 1.00 96.00 94 LEU A O 1
ATOM 779 N N . GLU A 1 95 ? 0.405 0.883 8.338 1.00 95.19 95 GLU A N 1
ATOM 780 C CA . GLU A 1 95 ? -0.729 0.109 8.854 1.00 95.19 95 GLU A CA 1
ATOM 781 C C . GLU A 1 95 ? -2.082 0.733 8.487 1.00 95.19 95 GLU A C 1
ATOM 783 O O . GLU A 1 95 ? -3.064 0.008 8.317 1.00 95.19 95 GLU A O 1
ATOM 788 N N . PHE A 1 96 ? -2.142 2.059 8.337 1.00 95.62 96 PHE A N 1
ATOM 789 C CA . PHE A 1 96 ? -3.369 2.759 7.964 1.00 95.62 96 PHE A CA 1
ATOM 790 C C . PHE A 1 96 ? -3.763 2.443 6.517 1.00 95.62 96 PHE A C 1
ATOM 792 O O . PHE A 1 96 ? -4.904 2.066 6.252 1.00 95.62 96 PHE A O 1
ATOM 799 N N . GLU A 1 97 ? -2.804 2.509 5.595 1.00 96.38 97 GLU A N 1
ATOM 800 C CA . GLU A 1 97 ? -2.976 2.169 4.184 1.00 96.38 97 GLU A CA 1
ATOM 801 C C . GLU A 1 97 ? -3.333 0.687 4.014 1.00 96.38 97 GLU A C 1
ATOM 803 O O . GLU A 1 97 ? -4.204 0.335 3.214 1.00 96.38 97 GLU A O 1
ATOM 808 N N . ALA A 1 98 ? -2.719 -0.192 4.814 1.00 96.94 98 ALA A N 1
ATOM 809 C CA . ALA A 1 98 ? -3.092 -1.603 4.871 1.00 96.94 98 ALA A CA 1
ATOM 810 C C . ALA A 1 98 ? -4.550 -1.796 5.328 1.00 96.94 98 ALA A C 1
ATOM 812 O O . ALA A 1 98 ? -5.275 -2.604 4.742 1.00 96.94 98 ALA A O 1
ATOM 813 N N . ALA A 1 99 ? -4.992 -1.056 6.352 1.00 96.75 99 ALA A N 1
ATOM 814 C CA . ALA A 1 99 ? -6.358 -1.118 6.866 1.00 96.75 99 ALA A CA 1
ATOM 815 C C . ALA A 1 99 ? -7.386 -0.626 5.839 1.00 96.75 99 ALA A C 1
ATOM 817 O O . ALA A 1 99 ? -8.395 -1.298 5.622 1.00 96.75 99 ALA A O 1
ATOM 818 N N . GLU A 1 100 ? -7.109 0.489 5.155 1.00 95.81 100 GLU A N 1
ATOM 819 C CA . GLU A 1 100 ? -7.966 0.998 4.076 1.00 95.81 100 GLU A CA 1
ATOM 820 C C . GLU A 1 100 ? -8.076 0.001 2.925 1.00 95.81 100 GLU A C 1
ATOM 822 O O . GLU A 1 100 ? -9.161 -0.217 2.377 1.00 95.81 100 GLU A O 1
ATOM 827 N N . LEU A 1 101 ? -6.963 -0.633 2.558 1.00 96.06 101 LEU A N 1
ATOM 828 C CA . LEU A 1 101 ? -6.968 -1.623 1.495 1.00 96.06 101 LEU A CA 1
ATOM 829 C C . LEU A 1 101 ? -7.803 -2.856 1.872 1.00 96.06 101 LEU A C 1
ATOM 831 O O . LEU A 1 101 ? -8.597 -3.327 1.059 1.00 96.06 101 LEU A O 1
ATOM 835 N N . LEU A 1 102 ? -7.674 -3.347 3.106 1.00 96.31 102 LEU A N 1
ATOM 836 C CA . LEU A 1 102 ? -8.485 -4.456 3.616 1.00 96.31 102 LEU A CA 1
ATOM 837 C C . LEU A 1 102 ? -9.974 -4.100 3.693 1.00 96.31 102 LEU A C 1
ATOM 839 O O . LEU A 1 102 ? -10.814 -4.937 3.362 1.00 96.31 102 LEU A O 1
ATOM 843 N N . GLU A 1 103 ? -10.307 -2.869 4.087 1.00 95.75 103 GLU A N 1
ATOM 844 C CA . GLU A 1 103 ? -11.688 -2.377 4.104 1.00 95.75 103 GLU A CA 1
ATOM 845 C C . GLU A 1 103 ? -12.284 -2.395 2.690 1.00 95.75 103 GLU A C 1
ATOM 847 O O . GLU A 1 103 ? -13.371 -2.937 2.481 1.00 95.75 103 GLU A O 1
ATOM 852 N N . ARG A 1 104 ? -11.542 -1.883 1.698 1.00 94.31 104 ARG A N 1
ATOM 853 C CA . ARG A 1 104 ? -11.948 -1.900 0.282 1.00 94.31 104 ARG A CA 1
ATOM 854 C C . ARG A 1 104 ? -12.070 -3.314 -0.282 1.00 94.31 104 ARG A C 1
ATOM 856 O O . ARG A 1 104 ? -12.974 -3.563 -1.073 1.00 94.31 104 ARG A O 1
ATOM 863 N N . GLY A 1 105 ? -11.201 -4.227 0.149 1.00 93.44 105 GLY A N 1
ATOM 864 C CA . GLY A 1 105 ? -11.251 -5.655 -0.178 1.00 93.44 105 GLY A CA 1
ATOM 865 C C . GLY A 1 105 ? -12.324 -6.438 0.591 1.00 93.44 105 GLY A C 1
ATOM 866 O O . GLY A 1 105 ? -12.326 -7.667 0.553 1.00 93.44 105 GLY A O 1
ATOM 867 N N . ASN A 1 106 ? -13.216 -5.756 1.323 1.00 93.62 106 ASN A N 1
ATOM 868 C CA . ASN A 1 106 ? -14.285 -6.342 2.138 1.00 93.62 106 ASN A CA 1
ATOM 869 C C . ASN A 1 106 ? -13.792 -7.321 3.227 1.00 93.62 106 ASN A C 1
ATOM 871 O O . ASN A 1 106 ? -14.554 -8.134 3.752 1.00 93.62 106 ASN A O 1
ATOM 875 N N . GLN A 1 107 ? -12.521 -7.225 3.623 1.00 95.38 107 GLN A N 1
ATOM 876 C CA . GLN A 1 107 ? -11.932 -7.976 4.735 1.00 95.38 107 GLN A CA 1
ATOM 877 C C . GLN A 1 107 ? -12.147 -7.207 6.043 1.00 95.38 107 GLN A C 1
ATOM 879 O O . GLN A 1 107 ? -11.205 -6.819 6.736 1.00 95.38 107 GLN A O 1
ATOM 884 N N . LEU A 1 108 ? -13.423 -6.965 6.352 1.00 95.56 108 LEU A N 1
ATOM 885 C CA . LEU A 1 108 ? -13.876 -6.018 7.372 1.00 95.56 108 LEU A CA 1
ATOM 886 C C . LEU A 1 108 ? -13.315 -6.306 8.770 1.00 95.56 108 LEU A C 1
ATOM 888 O O . LEU A 1 108 ? -12.934 -5.372 9.467 1.00 95.56 108 LEU A O 1
ATOM 892 N N . GLU A 1 109 ? -13.216 -7.579 9.166 1.00 95.56 109 GLU A N 1
ATOM 893 C CA . GLU A 1 109 ? -12.633 -7.961 10.461 1.00 95.56 109 GLU A CA 1
ATOM 894 C C . GLU A 1 109 ? -11.158 -7.565 10.556 1.00 95.56 109 GLU A C 1
ATOM 896 O O . GLU A 1 109 ? -10.755 -6.881 11.493 1.00 95.56 109 GLU A O 1
ATOM 901 N N . ARG A 1 110 ? -10.357 -7.931 9.549 1.00 95.75 110 ARG A N 1
ATOM 902 C CA . ARG A 1 110 ? -8.920 -7.623 9.522 1.00 95.75 110 ARG A CA 1
ATOM 903 C C . ARG A 1 110 ? -8.669 -6.116 9.471 1.00 95.75 110 ARG A C 1
ATOM 905 O O . ARG A 1 110 ? -7.740 -5.630 10.110 1.00 95.75 110 ARG A O 1
ATOM 912 N N . ALA A 1 111 ? -9.496 -5.382 8.726 1.00 96.94 111 ALA A N 1
ATOM 913 C CA . ALA A 1 111 ? -9.447 -3.924 8.695 1.00 96.94 111 ALA A CA 1
ATOM 914 C C . ALA A 1 111 ? -9.764 -3.327 10.077 1.00 96.94 111 ALA A C 1
ATOM 916 O O . ALA A 1 111 ? -9.033 -2.463 10.557 1.00 96.94 111 ALA A O 1
ATOM 917 N N . ALA A 1 112 ? -10.809 -3.824 10.747 1.00 97.06 112 ALA A N 1
ATOM 918 C CA . ALA A 1 112 ? -11.190 -3.389 12.088 1.00 97.06 112 ALA A CA 1
ATOM 919 C C . ALA A 1 112 ? -10.093 -3.667 13.129 1.00 97.06 112 ALA A C 1
ATOM 921 O O . ALA A 1 112 ? -9.836 -2.821 13.986 1.00 97.06 112 ALA A O 1
ATOM 922 N N . ASP A 1 113 ? -9.406 -4.810 13.038 1.00 96.38 113 ASP A N 1
ATOM 923 C CA . ASP A 1 113 ? -8.262 -5.138 13.894 1.00 96.38 113 ASP A CA 1
ATOM 924 C C . ASP A 1 113 ? -7.120 -4.127 13.746 1.00 96.38 113 ASP A C 1
ATOM 926 O O . ASP A 1 113 ? -6.566 -3.678 14.753 1.00 96.38 113 ASP A O 1
ATOM 930 N N . LEU A 1 114 ? -6.784 -3.733 12.513 1.00 96.50 114 LEU A N 1
ATOM 931 C CA . LEU A 1 114 ? -5.759 -2.716 12.267 1.00 96.50 114 LEU A CA 1
ATOM 932 C C . LEU A 1 114 ? -6.200 -1.330 12.744 1.00 96.50 114 LEU A C 1
ATOM 934 O O . LEU A 1 114 ? -5.445 -0.668 13.452 1.00 96.50 114 LEU A O 1
ATOM 938 N N . TYR A 1 115 ? -7.434 -0.910 12.453 1.00 97.38 115 TYR A N 1
ATOM 939 C CA . TYR A 1 115 ? -7.946 0.370 12.954 1.00 97.38 115 TYR A CA 1
ATOM 940 C C . TYR A 1 115 ? -7.964 0.432 14.479 1.00 97.38 115 TYR A C 1
ATOM 942 O O . TYR A 1 115 ? -7.613 1.460 15.054 1.00 97.38 115 TYR A O 1
ATOM 950 N N . ARG A 1 116 ? -8.294 -0.678 15.146 1.00 96.19 116 ARG A N 1
ATOM 951 C CA . ARG A 1 116 ? -8.232 -0.774 16.605 1.00 96.19 116 ARG A CA 1
ATOM 952 C C . ARG A 1 116 ? -6.802 -0.609 17.122 1.00 96.19 116 ARG A C 1
ATOM 954 O O . ARG A 1 116 ? -6.612 0.098 18.104 1.00 96.19 116 ARG A O 1
ATOM 961 N N . LYS A 1 117 ? -5.804 -1.232 16.479 1.00 95.69 117 LYS A N 1
ATOM 962 C CA . LYS A 1 117 ? -4.379 -1.071 16.846 1.00 95.69 117 LYS A CA 1
ATOM 963 C C . LYS A 1 117 ? -3.897 0.370 16.691 1.00 95.69 117 LYS A C 1
ATOM 965 O O . LYS A 1 117 ? -3.114 0.841 17.505 1.00 95.69 117 LYS A O 1
ATOM 970 N N . LEU A 1 118 ? -4.415 1.066 15.686 1.00 95.12 118 LEU A N 1
ATOM 971 C CA . LEU A 1 118 ? -4.132 2.472 15.415 1.00 95.12 118 LEU A CA 1
ATOM 972 C C . LEU A 1 118 ? -4.949 3.447 16.284 1.00 95.12 118 LEU A C 1
ATOM 974 O O . LEU A 1 118 ? -4.895 4.652 16.057 1.00 95.12 118 LEU A O 1
ATOM 978 N N . ASN A 1 119 ? -5.703 2.949 17.272 1.00 94.62 119 ASN A N 1
ATOM 979 C CA . ASN A 1 119 ? -6.602 3.722 18.139 1.00 94.62 119 ASN A CA 1
ATOM 980 C C . ASN A 1 119 ? -7.752 4.440 17.404 1.00 94.62 119 ASN A C 1
ATOM 982 O O . ASN A 1 119 ? -8.410 5.310 17.968 1.00 94.62 119 ASN A O 1
ATOM 986 N N . PHE A 1 120 ? -8.069 4.048 16.167 1.00 95.50 120 PHE A N 1
ATOM 987 C CA . PHE A 1 120 ? -9.288 4.472 15.470 1.00 95.50 120 PHE A CA 1
ATOM 988 C C . PHE A 1 120 ? -10.475 3.612 15.922 1.00 95.50 120 PHE A C 1
ATOM 990 O O . PHE A 1 120 ? -11.069 2.860 15.143 1.00 95.50 120 PHE A O 1
ATOM 997 N N . PHE A 1 121 ? -10.800 3.695 17.213 1.00 95.81 121 PHE A N 1
ATOM 998 C CA . PHE A 1 121 ? -11.771 2.816 17.865 1.00 95.81 121 PHE A CA 1
ATOM 999 C C . PHE A 1 121 ? -13.187 2.933 17.292 1.00 95.81 121 PHE A C 1
ATOM 1001 O O . PHE A 1 121 ? -13.857 1.916 17.122 1.00 95.81 121 PHE A O 1
ATOM 1008 N N . GLU A 1 122 ? -13.621 4.141 16.924 1.00 95.31 122 GLU A N 1
ATOM 1009 C CA . GLU A 1 122 ? -14.923 4.367 16.284 1.00 95.31 122 GLU A CA 1
ATOM 1010 C C . GLU A 1 122 ? -15.031 3.589 14.966 1.00 95.31 122 GLU A C 1
ATOM 1012 O O . GLU A 1 122 ? -15.945 2.782 14.770 1.00 95.31 122 GLU A O 1
ATOM 1017 N N . LYS A 1 123 ? -14.043 3.769 14.080 1.00 95.62 123 LYS A N 1
ATOM 1018 C CA . LYS A 1 123 ? -14.006 3.100 12.776 1.00 95.62 123 LYS A CA 1
ATOM 1019 C C . LYS A 1 123 ? -13.911 1.582 12.933 1.00 95.62 123 LYS A C 1
ATOM 1021 O O . LYS A 1 123 ? -14.629 0.850 12.251 1.00 95.62 123 LYS A O 1
ATOM 1026 N N . ALA A 1 124 ? -13.088 1.109 13.870 1.00 96.38 124 ALA A N 1
ATOM 1027 C CA . ALA A 1 124 ? -13.005 -0.307 14.210 1.00 96.38 124 ALA A CA 1
ATOM 1028 C C . ALA A 1 124 ? -14.362 -0.864 14.674 1.00 96.38 124 ALA A C 1
ATOM 1030 O O . ALA A 1 124 ? -14.797 -1.900 14.177 1.00 96.38 124 ALA A O 1
ATOM 1031 N N . GLY A 1 125 ? -15.070 -0.156 15.560 1.00 96.50 125 GLY A N 1
ATOM 1032 C CA . GLY A 1 125 ? -16.393 -0.544 16.053 1.00 96.50 125 GLY A CA 1
ATOM 1033 C C . GLY A 1 125 ? -17.434 -0.670 14.941 1.00 96.50 125 GLY A C 1
ATOM 1034 O O . GLY A 1 125 ? -18.130 -1.685 14.854 1.00 96.50 125 GLY A O 1
ATOM 1035 N N . ILE A 1 126 ? -17.487 0.308 14.032 1.00 95.88 126 ILE A N 1
ATOM 1036 C CA . ILE A 1 126 ? -18.385 0.283 12.866 1.00 95.88 126 ILE A CA 1
ATOM 1037 C C . ILE A 1 126 ? -18.092 -0.934 11.974 1.00 95.88 126 ILE A C 1
ATOM 1039 O O . ILE A 1 126 ? -19.015 -1.627 11.538 1.00 95.88 126 ILE A O 1
ATOM 1043 N N . LEU A 1 127 ? -16.817 -1.221 11.703 1.00 96.56 127 LEU A N 1
ATOM 1044 C CA . LEU A 1 127 ? -16.412 -2.345 10.854 1.00 96.56 127 LEU A CA 1
ATOM 1045 C C . LEU A 1 127 ? -16.650 -3.711 11.519 1.00 96.56 127 LEU A C 1
ATOM 1047 O O . LEU A 1 127 ? -17.093 -4.647 10.844 1.00 96.56 127 LEU A O 1
ATOM 1051 N N . TYR A 1 128 ? -16.454 -3.832 12.835 1.00 97.75 128 TYR A N 1
ATOM 1052 C CA . TYR A 1 128 ? -16.864 -5.022 13.587 1.00 97.75 128 TYR A CA 1
ATOM 1053 C C . TYR A 1 128 ? -18.378 -5.238 13.531 1.00 97.75 128 TYR A C 1
ATOM 1055 O O . TYR A 1 128 ? -18.832 -6.358 13.303 1.00 97.75 128 TYR A O 1
ATOM 1063 N N . GLY A 1 129 ? -19.170 -4.168 13.644 1.00 96.06 129 GLY A N 1
ATOM 1064 C CA . GLY A 1 129 ? -20.623 -4.238 13.483 1.00 96.06 129 GLY A CA 1
ATOM 1065 C C . GLY A 1 129 ? -21.024 -4.749 12.096 1.00 96.06 129 GLY A C 1
ATOM 1066 O O . GLY A 1 129 ? -21.813 -5.688 11.983 1.00 96.06 129 GLY A O 1
ATOM 1067 N N . LYS A 1 130 ? -20.413 -4.207 11.031 1.00 95.56 130 LYS A N 1
ATOM 1068 C CA . LYS A 1 130 ? -20.642 -4.663 9.646 1.00 95.56 130 LYS A CA 1
ATOM 1069 C C . LYS A 1 130 ? -20.226 -6.123 9.420 1.00 95.56 130 LYS A C 1
ATOM 1071 O O . LYS A 1 130 ? -20.884 -6.830 8.663 1.00 95.56 130 LYS A O 1
ATOM 1076 N N . SER A 1 131 ? -19.175 -6.590 10.096 1.00 95.19 131 SER A N 1
ATOM 1077 C CA . SER A 1 131 ? -18.728 -7.993 10.069 1.00 95.19 131 SER A CA 1
ATOM 1078 C C . SER A 1 131 ? -19.457 -8.907 11.065 1.00 95.19 131 SER A C 1
ATOM 1080 O O . SER A 1 131 ? -19.084 -10.071 11.201 1.00 95.19 131 SER A O 1
ATOM 1082 N N . LYS A 1 132 ? -20.525 -8.418 11.718 1.00 94.69 132 LYS A N 1
ATOM 1083 C CA . LYS A 1 132 ? -21.366 -9.137 12.697 1.00 94.69 132 LYS A CA 1
ATOM 1084 C C . LYS A 1 132 ? -20.642 -9.569 13.979 1.00 94.69 132 LYS A C 1
ATOM 1086 O O . LYS A 1 132 ? -21.130 -10.431 14.705 1.00 94.69 132 LYS A O 1
ATOM 1091 N N . GLN A 1 133 ? -19.516 -8.944 14.299 1.00 95.19 133 GLN A N 1
ATOM 1092 C CA . GLN A 1 133 ? -18.760 -9.179 15.530 1.00 95.19 133 GLN A CA 1
AT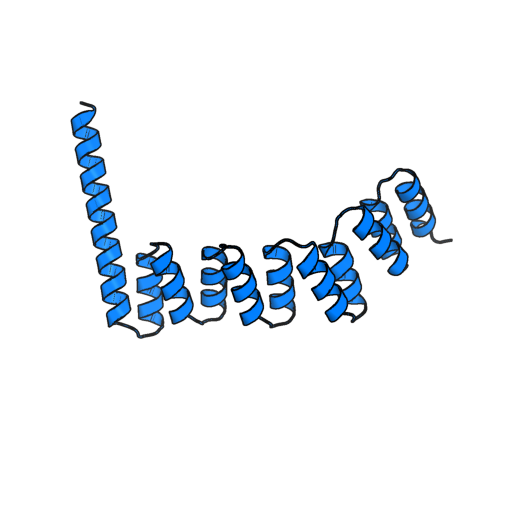OM 1093 C C . GLN A 1 133 ? -19.198 -8.190 16.604 1.00 95.19 133 GLN A C 1
ATOM 1095 O O . GLN A 1 133 ? -18.473 -7.262 16.955 1.00 95.19 133 GLN A O 1
ATOM 1100 N N . LEU A 1 134 ? -20.422 -8.378 17.099 1.00 94.12 134 LEU A N 1
ATOM 1101 C CA . LEU A 1 134 ? -21.071 -7.434 18.010 1.00 94.12 134 LEU A CA 1
ATOM 1102 C C . LEU A 1 134 ? -20.270 -7.228 19.302 1.00 94.12 134 LEU A C 1
ATOM 1104 O O . LEU A 1 134 ? -20.110 -6.090 19.729 1.00 94.12 134 LEU A O 1
ATOM 1108 N N . ASP A 1 135 ? -19.680 -8.287 19.859 1.00 96.06 135 ASP A N 1
ATOM 1109 C CA . ASP A 1 135 ? -18.877 -8.185 21.083 1.00 96.06 135 ASP A CA 1
ATOM 1110 C C . ASP A 1 135 ? -17.654 -7.280 20.890 1.00 96.06 135 ASP A C 1
ATOM 1112 O O . ASP A 1 135 ? -17.409 -6.371 21.686 1.00 96.06 135 ASP A O 1
ATOM 1116 N N . LYS A 1 136 ? -16.911 -7.473 19.789 1.00 96.06 136 LYS A N 1
ATOM 1117 C CA . LYS A 1 136 ? -15.760 -6.623 19.450 1.00 96.06 136 LYS A CA 1
ATOM 1118 C C . LYS A 1 136 ? -16.197 -5.198 19.106 1.00 96.06 136 LYS A C 1
ATOM 1120 O O . LYS A 1 136 ? -15.488 -4.251 19.441 1.00 96.06 136 LYS A O 1
ATOM 1125 N N . ALA A 1 137 ? -17.360 -5.035 18.473 1.00 95.94 137 ALA A N 1
ATOM 1126 C CA . ALA A 1 137 ? -17.916 -3.725 18.154 1.00 95.94 137 ALA A CA 1
ATOM 1127 C C . ALA A 1 137 ? -18.230 -2.924 19.422 1.00 95.94 137 ALA A C 1
ATOM 1129 O O . ALA A 1 137 ? -17.791 -1.784 19.542 1.00 95.94 137 ALA A O 1
ATOM 1130 N N . ILE A 1 138 ? -18.923 -3.538 20.387 1.00 96.50 138 ILE A N 1
ATOM 1131 C CA . ILE A 1 138 ? -19.252 -2.917 21.676 1.00 96.50 138 ILE A CA 1
ATOM 1132 C C . ILE A 1 138 ? -17.969 -2.533 22.419 1.00 96.50 138 ILE A C 1
ATOM 1134 O O . ILE A 1 138 ? -17.843 -1.405 22.887 1.00 96.50 138 ILE A O 1
ATOM 1138 N N . GLN A 1 139 ? -16.986 -3.437 22.477 1.00 95.44 139 GLN A N 1
ATOM 1139 C CA . GLN A 1 139 ? -15.702 -3.158 23.127 1.00 95.44 139 GLN A CA 1
ATOM 1140 C C . GLN A 1 139 ? -14.971 -1.976 22.480 1.00 95.44 139 GLN A C 1
ATOM 1142 O O . GLN A 1 139 ? -14.507 -1.083 23.186 1.00 95.44 139 GLN A O 1
ATOM 1147 N N . ALA A 1 140 ? -14.888 -1.941 21.147 1.00 95.50 140 ALA A N 1
ATOM 1148 C CA . ALA A 1 140 ? -14.239 -0.849 20.432 1.00 95.50 140 ALA A CA 1
ATOM 1149 C C . ALA A 1 140 ? -14.974 0.486 20.637 1.00 95.50 140 ALA A C 1
ATOM 1151 O O . ALA A 1 140 ? -14.337 1.494 20.922 1.00 95.50 140 ALA A O 1
ATOM 1152 N N . LEU A 1 141 ? -16.307 0.507 20.575 1.00 95.50 141 LEU A N 1
ATOM 1153 C CA . LEU A 1 141 ? -17.079 1.732 20.802 1.00 95.50 141 LEU A CA 1
ATOM 1154 C C . LEU A 1 141 ? -16.956 2.244 22.244 1.00 95.50 141 LEU A C 1
ATOM 1156 O O . LEU A 1 141 ? -16.834 3.449 22.447 1.00 95.50 141 LEU A O 1
ATOM 1160 N N . ASN A 1 142 ? -16.897 1.356 23.238 1.00 95.94 142 ASN A N 1
ATOM 1161 C CA . ASN A 1 142 ? -16.649 1.754 24.626 1.00 95.94 142 ASN A CA 1
ATOM 1162 C C . ASN A 1 142 ? -15.272 2.413 24.795 1.00 95.94 142 ASN A C 1
ATOM 1164 O O . ASN A 1 142 ? -15.164 3.429 25.478 1.00 95.94 142 ASN A O 1
ATOM 1168 N N . LEU A 1 143 ? -14.233 1.883 24.138 1.00 95.19 143 LEU A N 1
ATOM 1169 C CA . LEU A 1 143 ? -12.904 2.509 24.131 1.00 95.19 143 LEU A CA 1
ATOM 1170 C C . LEU A 1 143 ? -12.927 3.889 23.460 1.00 95.19 143 LEU A C 1
ATOM 1172 O O . LEU A 1 143 ? -12.286 4.816 23.950 1.00 95.19 143 LEU A O 1
ATOM 1176 N N . ALA A 1 144 ? -13.698 4.048 22.379 1.00 94.69 144 ALA A N 1
ATOM 1177 C CA . ALA A 1 144 ? -13.870 5.342 21.721 1.00 94.69 144 ALA A CA 1
ATOM 1178 C C . ALA A 1 144 ? -14.502 6.382 22.664 1.00 94.69 144 ALA A C 1
ATOM 1180 O O . ALA A 1 144 ? -14.027 7.514 22.742 1.00 94.69 144 ALA A O 1
ATOM 1181 N N . ILE A 1 145 ? -15.536 5.987 23.417 1.00 94.50 145 ILE A N 1
ATOM 1182 C CA . ILE A 1 145 ? -16.199 6.856 24.400 1.00 94.50 145 ILE A CA 1
ATOM 1183 C C . ILE A 1 145 ? -15.225 7.251 25.514 1.00 94.50 145 ILE A C 1
ATOM 1185 O O . ILE A 1 145 ? -15.069 8.439 25.783 1.00 94.50 145 ILE A O 1
ATOM 1189 N N . GLN A 1 146 ? -14.507 6.288 26.100 1.00 94.19 146 GLN A N 1
ATOM 1190 C CA . GLN A 1 146 ? -13.512 6.562 27.146 1.00 94.19 146 GLN A CA 1
ATOM 1191 C C . GLN A 1 146 ? -12.425 7.535 26.671 1.00 94.19 146 GLN A C 1
ATOM 1193 O O . GLN A 1 146 ? -12.008 8.429 27.410 1.00 94.19 146 GLN A O 1
ATOM 1198 N N . GLN A 1 147 ? -11.977 7.394 25.421 1.00 92.31 147 GLN A N 1
ATOM 1199 C CA . GLN A 1 147 ? -11.003 8.309 24.839 1.00 92.31 147 GLN A CA 1
ATOM 1200 C C . GLN A 1 147 ? -11.574 9.730 24.722 1.00 92.31 147 GLN A C 1
ATOM 1202 O O . GLN A 1 147 ? -10.911 10.680 25.135 1.00 92.31 147 GLN A O 1
ATOM 1207 N N . LEU A 1 148 ? -12.809 9.887 24.240 1.00 91.38 148 LEU A N 1
ATOM 1208 C CA . LEU A 1 148 ? -13.476 11.192 24.155 1.00 91.38 148 LEU A CA 1
ATOM 1209 C C . LEU A 1 148 ? -13.673 11.840 25.531 1.00 91.38 148 LEU A C 1
ATOM 1211 O O . LEU A 1 148 ? -13.409 13.032 25.684 1.00 91.38 148 LEU A O 1
ATOM 1215 N N . GLU A 1 149 ? -14.072 11.064 26.538 1.00 93.00 149 GLU A N 1
ATOM 1216 C CA . GLU A 1 149 ? -14.203 11.535 27.922 1.00 93.00 149 GLU A CA 1
ATOM 1217 C C . GLU A 1 149 ? -12.860 12.027 28.477 1.00 93.00 149 GLU A C 1
ATOM 1219 O O . GLU A 1 149 ? -12.777 13.120 29.038 1.00 93.00 149 GLU A O 1
ATOM 1224 N N . SER A 1 150 ? -11.782 11.265 28.259 1.00 91.06 150 SER A N 1
ATOM 1225 C CA . SER A 1 150 ? -10.438 11.656 28.699 1.00 91.06 150 SER A CA 1
ATOM 1226 C C . SER A 1 150 ? -9.969 12.961 28.043 1.00 91.06 150 SER A C 1
ATOM 1228 O O . SER A 1 150 ? -9.403 13.827 28.711 1.00 91.06 150 SER A O 1
ATOM 1230 N N . MET A 1 151 ? -10.272 13.149 26.754 1.00 89.00 151 MET A N 1
ATOM 1231 C CA . MET A 1 151 ? -9.950 14.373 26.020 1.00 89.00 151 MET A CA 1
ATOM 1232 C C . MET A 1 151 ? -10.768 15.568 26.521 1.00 89.00 151 MET A C 1
ATOM 1234 O O . MET A 1 151 ? -10.229 16.669 26.643 1.00 89.00 151 MET A O 1
ATOM 1238 N N . ALA A 1 152 ? -12.050 15.364 26.840 1.00 90.56 152 ALA A N 1
ATOM 1239 C CA . ALA A 1 152 ? -12.912 16.410 27.384 1.00 90.56 152 ALA A CA 1
ATOM 1240 C C . ALA A 1 152 ? -12.432 16.880 28.767 1.00 90.56 152 ALA A C 1
ATOM 1242 O O . ALA A 1 152 ? -12.336 18.086 29.010 1.00 90.56 152 ALA A O 1
ATOM 1243 N N . ASN A 1 153 ? -12.061 15.940 29.640 1.00 90.12 153 ASN A N 1
ATOM 1244 C CA . ASN A 1 153 ? -11.530 16.246 30.966 1.00 90.12 153 ASN A CA 1
ATOM 1245 C C . ASN A 1 153 ? -10.196 16.999 30.873 1.00 90.12 153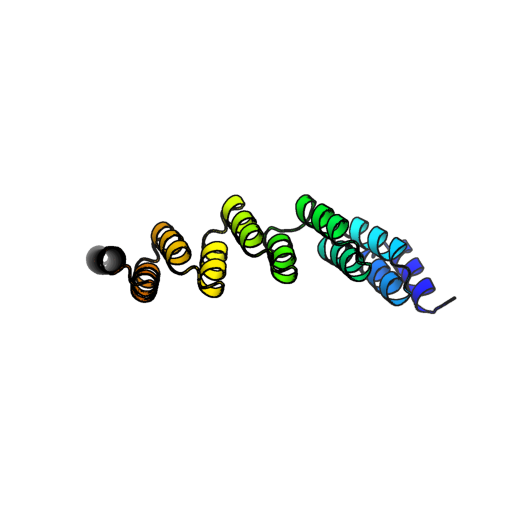 ASN A C 1
ATOM 1247 O O . ASN A 1 153 ? -10.068 18.073 31.460 1.00 90.12 153 ASN A O 1
ATOM 1251 N N . ALA A 1 154 ? -9.254 16.532 30.046 1.00 88.38 154 ALA A N 1
ATOM 1252 C CA . ALA A 1 154 ? -7.976 17.217 29.837 1.00 88.38 154 ALA A CA 1
ATOM 1253 C C . ALA A 1 154 ? -8.154 18.648 29.290 1.00 88.38 154 ALA A C 1
ATOM 1255 O O . ALA A 1 154 ? -7.471 19.580 29.716 1.00 88.38 154 ALA A O 1
ATOM 1256 N N . ALA A 1 155 ? -9.109 18.856 28.377 1.00 84.25 155 ALA A N 1
ATOM 1257 C CA . ALA A 1 155 ? -9.430 20.186 27.861 1.00 84.25 155 ALA A CA 1
ATOM 1258 C C . ALA A 1 155 ? -10.033 21.113 28.934 1.00 84.25 155 ALA A C 1
ATOM 1260 O O . ALA A 1 155 ? -9.817 22.327 28.892 1.00 84.25 155 ALA A O 1
ATOM 1261 N N . SER A 1 156 ? -10.791 20.560 29.886 1.00 82.50 156 SER A N 1
ATOM 1262 C CA . SER A 1 156 ? -11.345 21.320 31.010 1.00 82.50 156 SER A CA 1
ATOM 1263 C C . SER A 1 156 ? -10.262 21.737 32.014 1.00 82.50 156 SER A C 1
ATOM 1265 O O . SER A 1 156 ? -10.212 22.902 32.404 1.00 82.50 156 SER A O 1
ATOM 1267 N N . GLU A 1 157 ? -9.329 20.839 32.337 1.00 82.00 157 GLU A N 1
ATOM 1268 C CA . GLU A 1 157 ? -8.198 21.105 33.233 1.00 82.00 157 GLU A CA 1
ATOM 1269 C C . GLU A 1 157 ? -7.232 22.142 32.643 1.00 82.00 157 GLU A C 1
ATOM 1271 O O . GLU A 1 157 ? -6.820 23.074 33.333 1.00 82.00 157 GLU A O 1
ATOM 1276 N N . ALA A 1 158 ? -6.937 22.053 31.341 1.00 77.56 158 ALA A N 1
ATOM 1277 C CA . ALA A 1 158 ? -6.082 23.018 30.650 1.00 77.56 158 ALA A CA 1
ATOM 1278 C C . ALA A 1 158 ? -6.659 24.446 30.662 1.00 77.56 158 ALA A C 1
ATOM 1280 O O . ALA A 1 158 ? -5.909 25.418 30.740 1.00 77.56 158 ALA A O 1
ATOM 1281 N N . LYS A 1 159 ? -7.991 24.593 30.616 1.00 76.50 159 LYS A N 1
ATOM 1282 C CA . LYS A 1 159 ? -8.649 25.905 30.726 1.00 76.50 159 LYS A CA 1
ATOM 1283 C C . LYS A 1 159 ? -8.537 26.503 32.126 1.00 76.50 159 LYS A C 1
ATOM 1285 O O . LYS A 1 159 ? -8.353 27.708 32.227 1.00 76.50 159 LYS A O 1
ATOM 1290 N N . ILE A 1 160 ? -8.632 25.677 33.169 1.00 75.50 160 ILE A N 1
ATOM 1291 C CA . ILE A 1 160 ? -8.510 26.111 34.570 1.00 75.50 160 ILE A CA 1
ATOM 1292 C C . ILE A 1 160 ? -7.057 26.488 34.902 1.00 75.50 160 ILE A C 1
ATOM 1294 O O . ILE A 1 160 ? -6.823 27.418 35.661 1.00 75.50 160 ILE A O 1
ATOM 1298 N N . ALA A 1 161 ? -6.068 25.803 34.321 1.00 66.88 161 ALA A N 1
ATOM 1299 C CA . ALA A 1 161 ? -4.649 26.079 34.569 1.00 66.88 161 ALA A CA 1
ATOM 1300 C C . ALA A 1 161 ? -4.113 27.351 33.876 1.00 66.88 161 ALA A C 1
ATOM 1302 O O . ALA A 1 161 ? -3.068 27.867 34.269 1.00 66.88 161 ALA A O 1
ATOM 1303 N N . CYS A 1 162 ? -4.790 27.843 32.833 1.00 60.22 162 CYS A N 1
ATOM 1304 C CA . CYS A 1 162 ? -4.407 29.056 32.099 1.00 60.22 162 CYS A CA 1
ATOM 1305 C C . CYS A 1 162 ? -5.140 30.332 32.556 1.00 60.22 162 CYS A C 1
ATOM 1307 O O . CYS A 1 162 ? -4.852 31.400 32.011 1.00 60.22 162 CYS A O 1
ATOM 1309 N N . SER A 1 163 ? -6.081 30.229 33.499 1.00 58.19 163 SER A N 1
ATOM 1310 C CA . SER A 1 163 ? -6.825 31.351 34.100 1.00 58.19 163 SER A CA 1
ATOM 1311 C C . SER A 1 163 ? -6.277 31.721 35.469 1.00 58.19 163 SER A C 1
ATOM 1313 O O . SER A 1 163 ? -6.113 32.934 35.720 1.00 58.19 163 SER A O 1
#

pLDDT: mean 92.94, std 6.28, range [57.78, 97.75]

Radius of gyration: 24.2 Å; chains: 1; bounding box: 45×42×73 Å

Secondary structure (DSSP, 8-state):
--HHHHHHHHHHHTT-HHHHHHHHHHTT-HHHHHHHHHHTT-HHHHHHHHHHTT-HHHHHHHHHHHS-HHHHHHHHHHTT-HHHHHHHHHHTT-HHHHHHHHHHTT-HHHHHHHHHHTT-HHHHHHHHHHTT-HHHHHHHHHHHHHHHHHHHHHHHHHHHHT-

Foldseek 3Di:
DDPLCVVLVVCVVVVVLQSNLVSCVVVVVLVSNLVSCVSVLNLLSNLVSCVVVVNNVVSQVSCVVRNDLVSNLVSCVVVVNLVVNLVSCVVVVVLLVSLVSCVVVVVLQSSLVSCVVVLVLQSSLVSCVVVVVNVSNVVSVVSVVVVVVVVVVVVVVVVVVVD

Sequence (163 aa):
MSNWAKQAKLAWSQRDYLRAGDFYKMDGNFRLAIKAYERANQPVRAARIFEDLGKVKKAEKILLKEGTPHDIAQFFLRHNRETEAVDIYLRNGLEFEAAELLERGNQLERAADLYRKLNFFEKAGILYGKSKQLDKAIQALNLAIQQLESMANAASEAKIACS